Protein AF-A0AAU9N6Z8-F1 (afdb_monomer_lite)

InterPro domains:
  IPR004274 FCP1 homology domain [PF03031] (28-65)
  IPR004274 FCP1 homology domain [PS50969] (1-67)
  IPR023214 HAD superfamily [G3DSA:3.40.50.1000] (7-67)
  IPR036412 HAD-like superfamily [SSF56784] (32-65)

Secondary structure (DSSP, 8-state):
--------SSS--SEEEESSPPSSS--SEEETTEEEEEPTTHHHHHHHHHHHS-------S------

Radius of gyration: 14.32 Å; chains: 1; bounding box: 27×34×41 Å

Structure (mmCIF, N/CA/C/O backbone):
data_AF-A0AAU9N6Z8-F1
#
_entry.id   AF-A0AAU9N6Z8-F1
#
loop_
_atom_site.group_PDB
_atom_site.id
_atom_site.type_symbol
_atom_site.label_atom_id
_atom_site.label_alt_id
_atom_site.label_comp_id
_atom_site.label_asym_id
_atom_site.label_entity_id
_atom_site.label_seq_id
_atom_site.pdbx_PDB_ins_code
_atom_site.Cartn_x
_atom_site.Cartn_y
_atom_site.Cartn_z
_atom_site.occupancy
_atom_site.B_iso_or_equiv
_atom_site.auth_seq_id
_atom_site.auth_comp_id
_atom_site.auth_asym_id
_atom_site.auth_atom_id
_atom_site.pdbx_PDB_model_num
ATOM 1 N N . MET A 1 1 ? 1.490 -0.372 20.424 1.00 31.17 1 MET A N 1
ATOM 2 C CA . MET A 1 1 ? 0.451 0.287 19.598 1.00 31.17 1 MET A CA 1
ATOM 3 C C . MET A 1 1 ? 1.116 0.526 18.267 1.00 31.17 1 MET A C 1
ATOM 5 O O . MET A 1 1 ? 1.876 1.476 18.119 1.00 31.17 1 MET A O 1
ATOM 9 N N . ASP A 1 2 ? 0.989 -0.462 17.387 1.00 29.06 2 ASP A N 1
ATOM 10 C CA . ASP A 1 2 ? 2.051 -0.757 16.433 1.00 29.06 2 ASP A CA 1
ATOM 11 C C . ASP A 1 2 ? 1.754 -0.108 15.090 1.00 29.06 2 ASP A C 1
ATOM 13 O O . ASP A 1 2 ? 0.861 -0.498 14.339 1.00 29.06 2 ASP A O 1
ATOM 17 N N . THR A 1 3 ? 2.541 0.933 14.845 1.00 26.70 3 THR A N 1
ATOM 18 C CA . THR A 1 3 ? 2.717 1.668 13.604 1.00 26.70 3 THR A CA 1
ATOM 19 C C . THR A 1 3 ? 2.725 0.731 12.397 1.00 26.70 3 THR A C 1
ATOM 21 O O . THR A 1 3 ? 3.537 -0.192 12.309 1.00 26.70 3 THR A O 1
ATOM 24 N N . ILE A 1 4 ? 1.853 1.013 11.426 1.00 33.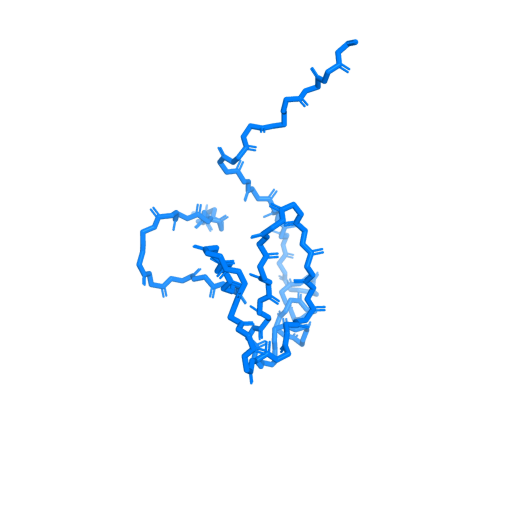06 4 ILE A N 1
ATOM 25 C CA . ILE A 1 4 ? 1.878 0.417 10.088 1.00 33.06 4 ILE A CA 1
ATOM 26 C C . ILE A 1 4 ? 3.143 0.932 9.385 1.00 33.06 4 ILE A C 1
ATOM 28 O O . ILE A 1 4 ? 3.144 1.941 8.682 1.00 33.06 4 ILE A O 1
AT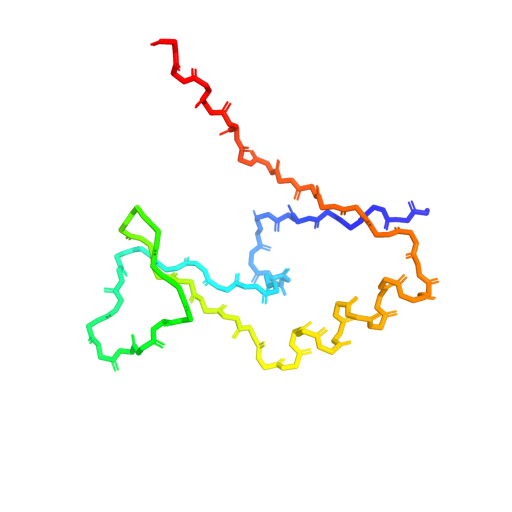OM 32 N N . ILE A 1 5 ? 4.262 0.258 9.649 1.00 37.69 5 ILE A N 1
ATOM 33 C CA . ILE A 1 5 ? 5.541 0.484 8.988 1.00 37.69 5 ILE A CA 1
ATOM 34 C C . ILE A 1 5 ? 5.517 -0.293 7.674 1.00 37.69 5 ILE A C 1
ATOM 36 O O . ILE A 1 5 ? 5.618 -1.520 7.652 1.00 37.69 5 ILE A O 1
ATOM 40 N N . THR A 1 6 ? 5.473 0.429 6.556 1.00 33.50 6 THR A N 1
ATOM 41 C CA . THR A 1 6 ? 6.016 -0.073 5.293 1.00 33.50 6 THR A CA 1
ATOM 42 C C . THR A 1 6 ? 7.527 -0.240 5.471 1.00 33.50 6 THR A C 1
ATOM 44 O O . THR A 1 6 ? 8.300 0.699 5.260 1.00 33.50 6 THR A O 1
ATOM 47 N N . LYS A 1 7 ? 7.975 -1.422 5.904 1.00 32.62 7 LYS A N 1
ATOM 48 C CA . LYS A 1 7 ? 9.392 -1.782 5.846 1.00 32.62 7 LYS A CA 1
ATOM 49 C C . LYS A 1 7 ? 9.636 -2.427 4.490 1.00 32.62 7 LYS A C 1
ATOM 51 O O . LYS A 1 7 ? 9.075 -3.467 4.165 1.00 32.62 7 LYS A O 1
ATOM 56 N N . SER A 1 8 ? 10.472 -1.771 3.696 1.00 43.91 8 SER A N 1
ATOM 57 C CA . SER A 1 8 ? 11.119 -2.351 2.525 1.00 43.91 8 SER A CA 1
ATOM 58 C C . SER A 1 8 ? 12.037 -3.492 2.980 1.00 43.91 8 SER A C 1
ATOM 60 O O . SER A 1 8 ? 13.228 -3.274 3.161 1.00 43.91 8 SER A O 1
ATOM 62 N N . LEU A 1 9 ? 11.477 -4.679 3.221 1.00 36.19 9 LEU A N 1
ATOM 63 C CA . LEU A 1 9 ? 12.166 -5.969 3.146 1.00 36.19 9 LEU A CA 1
ATOM 64 C C . LEU A 1 9 ? 11.103 -7.087 3.042 1.00 36.19 9 LEU A C 1
ATOM 66 O O . LEU A 1 9 ? 10.317 -7.320 3.956 1.00 36.19 9 LEU A O 1
ATOM 70 N N . S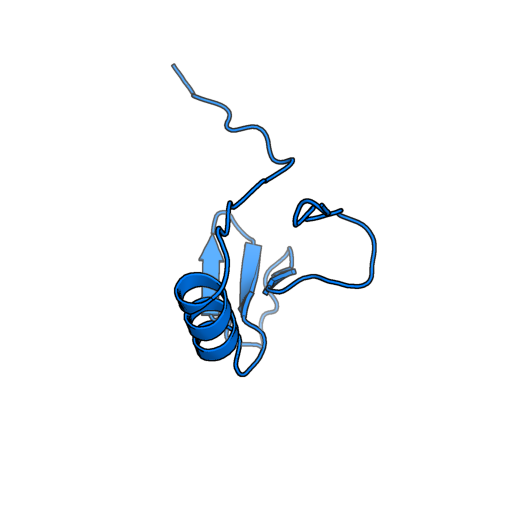ER A 1 10 ? 11.054 -7.680 1.853 1.00 42.06 10 SER A N 1
ATOM 71 C CA . SER A 1 10 ? 10.520 -8.993 1.458 1.00 42.06 10 SER A CA 1
ATOM 72 C C . SER A 1 10 ? 9.088 -9.481 1.741 1.00 42.06 10 SER A C 1
ATOM 74 O O . SER A 1 10 ? 8.680 -10.289 0.920 1.00 42.06 10 SER A O 1
ATOM 76 N N . GLU A 1 11 ? 8.277 -9.073 2.734 1.00 40.84 11 GLU A N 1
ATOM 77 C CA . GLU A 1 11 ? 7.043 -9.886 2.991 1.00 40.84 11 GLU A CA 1
ATOM 78 C C . GLU A 1 11 ? 5.679 -9.199 3.179 1.00 40.84 11 GLU A C 1
ATOM 80 O O . GLU A 1 11 ? 4.662 -9.892 3.203 1.00 40.84 11 GLU A O 1
ATOM 85 N N . LYS A 1 12 ? 5.566 -7.865 3.224 1.00 53.41 12 LYS A N 1
ATOM 86 C CA . LYS A 1 12 ? 4.241 -7.204 3.340 1.00 53.41 12 LYS A CA 1
ATOM 87 C C . LYS A 1 12 ? 4.099 -5.957 2.469 1.00 53.41 12 LYS A C 1
ATOM 89 O O . LYS A 1 12 ? 3.793 -4.873 2.960 1.00 53.41 12 LYS A O 1
ATOM 94 N N . LEU A 1 13 ? 4.310 -6.096 1.161 1.00 57.12 13 LEU A N 1
ATOM 95 C CA . LEU A 1 13 ? 3.915 -5.058 0.208 1.00 57.12 13 LEU A CA 1
ATOM 96 C C . LEU A 1 13 ? 2.456 -5.257 -0.206 1.00 57.12 13 LEU A C 1
ATOM 98 O O . LEU A 1 13 ? 2.079 -6.254 -0.802 1.00 57.12 13 LEU A O 1
ATOM 102 N N . ILE A 1 14 ? 1.641 -4.266 0.128 1.00 72.31 14 ILE A N 1
ATOM 103 C CA . ILE A 1 14 ? 0.255 -4.096 -0.319 1.00 72.31 14 ILE A CA 1
ATOM 104 C C . ILE A 1 14 ? 0.183 -3.867 -1.850 1.00 72.31 14 ILE A C 1
ATOM 106 O O . ILE A 1 14 ? -0.822 -4.162 -2.495 1.00 72.31 14 ILE A O 1
ATOM 110 N N . ILE A 1 15 ? 1.273 -3.364 -2.431 1.00 77.06 15 ILE A N 1
ATOM 111 C CA . ILE A 1 15 ? 1.431 -3.005 -3.839 1.00 77.06 15 ILE A CA 1
ATOM 112 C C . ILE A 1 15 ? 2.821 -3.454 -4.287 1.00 77.06 15 ILE A C 1
ATOM 114 O O . ILE A 1 15 ? 3.800 -3.065 -3.656 1.00 77.06 15 ILE A O 1
ATOM 118 N N . ASP A 1 16 ? 2.931 -4.174 -5.396 1.00 82.25 16 ASP A N 1
ATOM 119 C CA . ASP A 1 16 ? 4.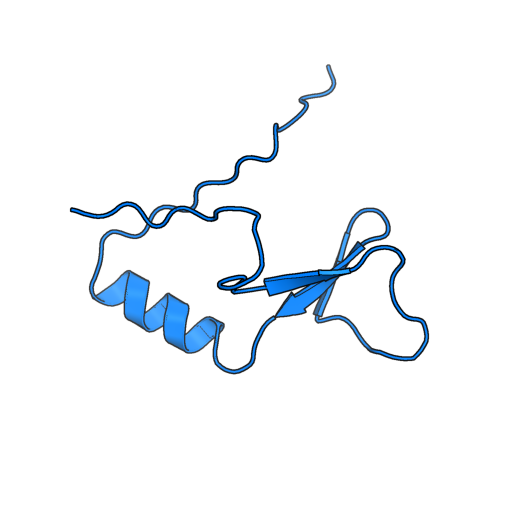218 -4.540 -5.981 1.00 82.25 16 ASP A CA 1
ATOM 120 C C . ASP A 1 16 ? 4.669 -3.465 -6.978 1.00 82.25 16 ASP A C 1
ATOM 122 O O . ASP A 1 16 ? 3.907 -3.009 -7.831 1.00 82.25 16 ASP A O 1
ATOM 126 N N . ILE A 1 17 ? 5.918 -3.013 -6.853 1.00 83.38 17 ILE A N 1
ATOM 127 C CA . ILE A 1 17 ? 6.499 -1.987 -7.726 1.00 83.38 17 ILE A CA 1
ATOM 128 C C . ILE A 1 17 ? 7.664 -2.619 -8.474 1.00 83.38 17 ILE A C 1
ATOM 130 O O . ILE A 1 17 ? 8.704 -2.897 -7.879 1.00 83.38 17 ILE A O 1
ATOM 134 N N . VAL A 1 18 ? 7.502 -2.803 -9.779 1.00 84.38 18 VAL A N 1
ATOM 135 C CA . VAL A 1 18 ? 8.475 -3.475 -10.642 1.00 84.38 18 VAL A CA 1
ATOM 136 C C . VAL A 1 18 ? 9.142 -2.456 -11.561 1.00 84.38 18 VAL A C 1
ATOM 138 O O . VAL A 1 18 ? 8.488 -1.598 -12.156 1.00 84.38 18 VAL A O 1
ATOM 141 N N . SER A 1 19 ? 10.465 -2.538 -11.659 1.00 84.56 19 SER A N 1
ATOM 142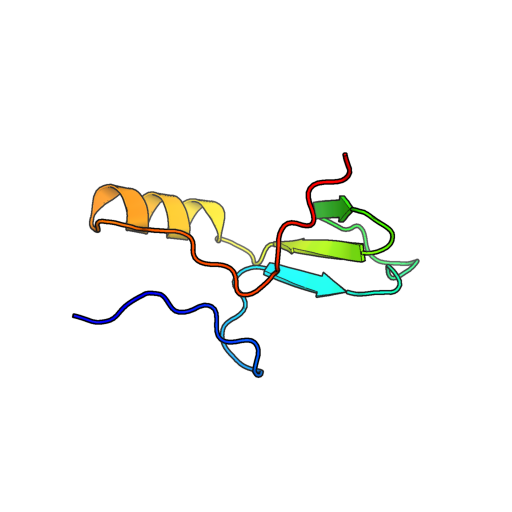 C CA . SER A 1 19 ? 11.285 -1.709 -12.540 1.00 84.56 19 SER A CA 1
ATOM 143 C C . SER A 1 19 ? 12.398 -2.580 -13.125 1.00 84.56 19 SER A C 1
ATOM 145 O O . SER A 1 19 ? 13.196 -3.094 -12.343 1.00 84.56 19 SER A O 1
ATOM 147 N N . PRO A 1 20 ? 12.502 -2.724 -14.457 1.00 83.44 20 PRO A N 1
ATOM 148 C CA . PRO A 1 20 ? 11.679 -2.086 -15.489 1.00 83.44 20 PRO A CA 1
ATOM 149 C C . PRO A 1 20 ? 10.250 -2.665 -15.569 1.00 83.44 20 PRO A C 1
ATOM 151 O O . PRO A 1 20 ? 10.013 -3.760 -15.065 1.00 83.44 20 PRO A O 1
ATOM 154 N N . PRO A 1 21 ? 9.285 -1.961 -16.193 1.00 85.44 21 PRO A N 1
ATOM 155 C CA . PRO A 1 21 ? 7.940 -2.486 -16.400 1.00 85.44 21 PRO A CA 1
ATOM 156 C C . PRO A 1 21 ? 7.994 -3.755 -17.268 1.00 85.44 21 PRO A C 1
ATOM 158 O O . PRO A 1 21 ? 8.655 -3.733 -18.312 1.00 85.44 21 PRO A O 1
ATOM 161 N N . PRO A 1 22 ? 7.327 -4.851 -16.873 1.00 86.50 22 PRO A N 1
ATOM 162 C CA . PRO A 1 22 ? 7.228 -6.044 -17.707 1.00 86.50 22 PRO A CA 1
ATOM 163 C C . PRO A 1 22 ? 6.450 -5.735 -18.994 1.00 86.50 22 PRO A C 1
ATOM 165 O O . PRO A 1 22 ? 5.503 -4.951 -18.979 1.00 86.50 22 PRO A O 1
ATOM 168 N N . LYS A 1 23 ? 6.856 -6.345 -20.112 1.00 85.44 23 LYS A N 1
ATOM 169 C CA . LYS A 1 23 ? 6.242 -6.108 -21.431 1.00 85.44 23 LYS A CA 1
ATOM 170 C C . LYS A 1 23 ? 4.883 -6.794 -21.580 1.00 85.44 23 LYS A C 1
ATOM 172 O O . LYS A 1 23 ? 3.989 -6.237 -22.206 1.00 85.44 23 LYS A O 1
ATOM 177 N N . ASP A 1 24 ? 4.733 -7.958 -20.953 1.00 90.44 24 ASP A N 1
ATOM 178 C CA . ASP A 1 24 ? 3.604 -8.866 -21.189 1.00 90.44 24 ASP A CA 1
ATOM 179 C C . ASP A 1 24 ? 2.539 -8.808 -20.084 1.00 90.44 24 ASP A C 1
ATOM 181 O O . ASP A 1 24 ? 1.578 -9.573 -20.097 1.00 90.44 24 ASP A O 1
ATOM 185 N N . LEU A 1 25 ? 2.693 -7.900 -19.112 1.00 85.81 25 LEU A N 1
ATOM 186 C CA . LEU A 1 25 ? 1.773 -7.767 -17.988 1.00 85.81 25 LEU A CA 1
ATOM 187 C C . LEU A 1 25 ? 1.248 -6.336 -17.878 1.00 85.81 25 LEU A C 1
ATOM 189 O O . LEU A 1 25 ? 2.006 -5.380 -17.711 1.00 85.81 25 LEU A O 1
ATOM 193 N N . LYS A 1 26 ? -0.080 -6.200 -17.919 1.00 89.38 26 LYS A N 1
ATOM 194 C CA . LYS A 1 26 ? -0.757 -4.921 -17.708 1.00 89.38 26 LYS A CA 1
ATOM 195 C C . LYS A 1 26 ? -0.644 -4.524 -16.237 1.00 89.38 26 LYS A C 1
ATOM 197 O O . LYS A 1 26 ? -1.168 -5.211 -15.368 1.00 89.38 26 LYS A O 1
ATOM 202 N N . SER A 1 27 ? 0.024 -3.409 -15.970 1.00 89.62 27 SER A N 1
ATOM 203 C CA . SER A 1 27 ? 0.086 -2.819 -14.635 1.00 89.62 27 SER A CA 1
ATOM 204 C C . SER A 1 27 ? -1.171 -2.022 -14.305 1.00 89.62 27 SER A C 1
ATOM 206 O O . SER A 1 27 ? -1.831 -1.477 -15.195 1.00 89.62 27 SER A O 1
ATOM 208 N N . ASP A 1 28 ? -1.484 -1.912 -13.014 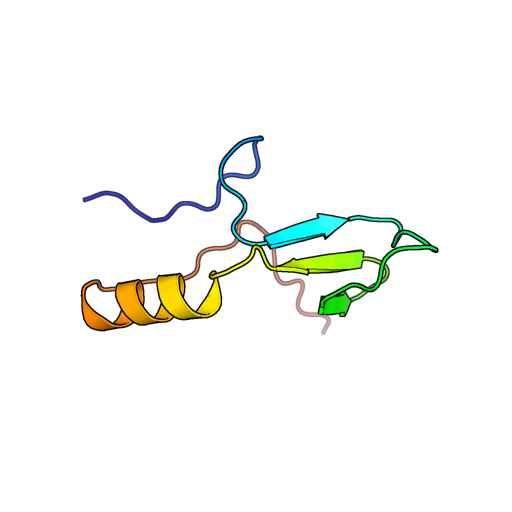1.00 88.19 28 ASP A N 1
ATOM 209 C CA . ASP A 1 28 ? -2.546 -1.026 -12.532 1.00 88.19 28 ASP A CA 1
ATOM 210 C C . ASP A 1 28 ? -2.180 0.441 -12.755 1.00 88.19 28 ASP A C 1
ATOM 212 O O . ASP A 1 28 ? -3.039 1.280 -13.033 1.00 88.19 28 ASP A O 1
ATOM 216 N N . LYS A 1 29 ? -0.888 0.770 -12.625 1.00 87.56 29 LYS A N 1
ATOM 217 C CA . LYS A 1 29 ? -0.375 2.117 -12.878 1.00 87.56 29 LYS A CA 1
ATOM 218 C C . LYS A 1 29 ? 1.082 2.089 -13.320 1.00 87.56 29 LYS A C 1
ATOM 220 O O . LYS A 1 29 ? 1.871 1.285 -12.836 1.00 87.56 29 LYS A O 1
ATOM 225 N N . ASN A 1 30 ? 1.464 3.026 -14.183 1.00 85.44 30 ASN A N 1
ATOM 226 C CA . ASN A 1 30 ? 2.861 3.266 -14.543 1.00 85.44 30 ASN A CA 1
ATOM 227 C C . ASN A 1 30 ? 3.300 4.648 -14.051 1.00 85.44 30 ASN A C 1
ATOM 229 O O . ASN A 1 30 ? 2.613 5.638 -14.300 1.00 85.44 30 ASN A O 1
ATOM 233 N N . ILE A 1 31 ? 4.434 4.724 -13.347 1.00 82.75 31 ILE A N 1
ATOM 234 C CA . ILE A 1 31 ? 5.019 5.981 -12.850 1.00 82.75 31 ILE A CA 1
ATOM 235 C C . ILE A 1 31 ? 6.536 5.926 -13.015 1.00 82.75 31 ILE A C 1
ATOM 237 O O . ILE A 1 31 ? 7.172 5.015 -12.495 1.00 82.75 31 ILE A O 1
ATOM 241 N N . SER A 1 32 ? 7.127 6.909 -13.699 1.00 80.94 32 SER A N 1
ATOM 242 C CA . SER A 1 32 ? 8.587 7.089 -13.806 1.00 80.94 32 SER A CA 1
ATOM 243 C C . SER A 1 32 ? 9.357 5.791 -14.102 1.00 80.94 32 SER A C 1
ATOM 245 O O . SER A 1 32 ? 10.312 5.457 -13.403 1.00 80.94 32 SER A O 1
ATOM 247 N N . LYS A 1 33 ? 8.921 5.050 -15.133 1.00 83.31 33 LYS A N 1
ATOM 248 C CA . LYS A 1 33 ? 9.476 3.745 -15.559 1.00 83.31 33 LYS A CA 1
ATOM 249 C C . LYS A 1 33 ? 9.293 2.600 -14.555 1.00 83.31 33 LYS A C 1
ATOM 251 O O . LYS A 1 33 ? 10.036 1.627 -14.585 1.00 83.31 33 LYS A O 1
ATOM 256 N N . ARG A 1 34 ? 8.305 2.697 -13.671 1.00 82.81 34 ARG A N 1
ATOM 257 C CA . ARG A 1 34 ? 7.936 1.633 -12.737 1.00 82.81 34 ARG A CA 1
ATOM 258 C C . ARG A 1 34 ? 6.501 1.211 -13.004 1.00 82.81 34 ARG A C 1
ATOM 260 O O . ARG A 1 34 ? 5.623 2.071 -13.079 1.00 82.81 34 ARG A O 1
ATOM 267 N N . ALA A 1 35 ? 6.287 -0.090 -13.129 1.00 86.81 35 ALA A N 1
ATOM 268 C CA . ALA A 1 35 ? 4.967 -0.695 -13.119 1.00 86.81 35 ALA A CA 1
ATOM 269 C C . ALA A 1 35 ? 4.531 -0.925 -11.672 1.00 86.81 35 ALA A C 1
ATOM 271 O O . ALA A 1 35 ? 5.325 -1.355 -10.837 1.00 86.81 35 ALA A O 1
ATOM 272 N N . ILE A 1 36 ? 3.278 -0.614 -11.383 1.00 86.25 36 ILE A N 1
ATOM 273 C CA . ILE A 1 36 ? 2.660 -0.746 -10.072 1.00 86.25 36 ILE A CA 1
ATOM 274 C C . ILE A 1 36 ? 1.533 -1.763 -10.201 1.00 86.25 36 ILE A C 1
ATOM 276 O O . ILE A 1 36 ? 0.661 -1.595 -11.055 1.00 86.25 36 ILE A O 1
ATOM 280 N N . PHE A 1 37 ? 1.556 -2.777 -9.346 1.00 87.31 37 PHE A N 1
ATOM 281 C CA . PHE A 1 37 ? 0.562 -3.839 -9.273 1.00 87.31 37 PHE A CA 1
ATOM 282 C C . PHE A 1 37 ? -0.096 -3.811 -7.897 1.00 87.31 37 PHE A C 1
ATOM 284 O O . PHE A 1 37 ? 0.570 -3.961 -6.873 1.00 87.31 37 PHE A O 1
ATOM 291 N N . LYS A 1 38 ? -1.402 -3.576 -7.851 1.00 85.75 38 LYS A N 1
ATOM 292 C CA . LYS A 1 38 ? -2.203 -3.698 -6.638 1.00 85.75 38 LYS A CA 1
ATOM 293 C C . LYS A 1 38 ? -2.475 -5.175 -6.391 1.00 85.75 38 LYS A C 1
ATOM 295 O O . LYS A 1 38 ? -2.783 -5.926 -7.314 1.00 85.75 38 LYS A O 1
ATOM 300 N N . ARG A 1 39 ? -2.418 -5.594 -5.130 1.00 84.69 39 ARG A N 1
ATOM 301 C CA . ARG A 1 39 ? -2.891 -6.931 -4.771 1.00 84.69 39 ARG A CA 1
ATOM 302 C C . ARG A 1 39 ? -4.420 -7.002 -4.870 1.00 84.69 39 ARG A C 1
ATOM 304 O O . ARG A 1 39 ? -5.089 -6.004 -4.582 1.00 84.69 39 ARG A O 1
ATOM 311 N N . PRO A 1 40 ? -4.988 -8.163 -5.240 1.00 85.50 40 PRO A N 1
ATOM 312 C CA . PRO A 1 40 ? -6.428 -8.384 -5.156 1.00 85.50 40 PRO A CA 1
ATOM 313 C C . PRO A 1 40 ? -6.973 -8.015 -3.769 1.00 85.50 40 PRO A C 1
ATOM 315 O O . PRO A 1 40 ? -6.301 -8.235 -2.762 1.00 85.50 40 PRO A O 1
ATOM 318 N N . PHE A 1 41 ? -8.185 -7.453 -3.723 1.00 86.50 41 PHE A N 1
ATOM 319 C CA . PHE A 1 41 ? -8.893 -7.038 -2.495 1.00 86.50 41 PHE A CA 1
ATOM 320 C C . PHE A 1 41 ? -8.233 -5.914 -1.681 1.00 86.50 41 PHE A C 1
ATOM 322 O O . PHE A 1 41 ? -8.693 -5.604 -0.581 1.00 86.50 41 PHE A O 1
ATOM 329 N N . LEU A 1 42 ? -7.184 -5.269 -2.205 1.00 84.31 42 LEU A N 1
ATOM 330 C CA . LEU A 1 42 ? -6.514 -4.181 -1.499 1.00 84.31 42 LEU A CA 1
ATOM 331 C C . LEU A 1 42 ? -7.472 -3.038 -1.136 1.00 84.31 42 LEU A C 1
ATOM 333 O O . LEU A 1 42 ? -7.424 -2.524 -0.022 1.00 84.31 42 LEU A O 1
ATOM 337 N N . ASP A 1 43 ? -8.333 -2.640 -2.069 1.00 86.19 43 ASP A N 1
ATOM 338 C CA . ASP A 1 43 ? -9.217 -1.490 -1.874 1.00 86.19 43 ASP A CA 1
ATOM 339 C C . ASP A 1 43 ? -10.250 -1.764 -0.760 1.00 86.19 43 ASP A C 1
ATOM 341 O O . ASP A 1 43 ? -10.466 -0.916 0.109 1.00 86.19 43 ASP A O 1
ATOM 345 N N . ASP A 1 44 ? -10.804 -2.981 -0.708 1.00 90.38 44 ASP A N 1
ATOM 346 C CA . ASP A 1 44 ? -11.723 -3.411 0.354 1.00 90.38 44 ASP A CA 1
ATOM 347 C C . ASP A 1 44 ? -11.022 -3.521 1.711 1.00 90.38 44 ASP A C 1
ATOM 349 O O . ASP A 1 44 ? -11.561 -3.084 2.732 1.00 90.38 44 ASP A O 1
ATOM 353 N N . PHE A 1 45 ? -9.794 -4.047 1.731 1.00 86.25 45 PHE A N 1
ATOM 354 C CA . PHE A 1 45 ? -8.978 -4.114 2.940 1.00 86.25 45 PHE A CA 1
ATOM 355 C C . PHE A 1 45 ? -8.657 -2.717 3.487 1.00 86.25 45 PHE A C 1
ATOM 357 O O . PHE A 1 45 ? -8.829 -2.465 4.679 1.00 86.25 45 PHE A O 1
ATOM 364 N N . LEU A 1 46 ? -8.252 -1.778 2.626 1.00 84.75 46 LEU A N 1
ATOM 365 C CA . LEU A 1 46 ? -7.991 -0.396 3.033 1.00 84.75 46 LEU A CA 1
ATOM 366 C C . LEU A 1 46 ? -9.260 0.276 3.562 1.00 84.75 46 LEU A C 1
ATOM 368 O O . LEU A 1 46 ? -9.214 0.928 4.605 1.00 84.75 46 LEU A O 1
ATOM 372 N N . ARG A 1 47 ? -10.404 0.077 2.895 1.00 89.50 47 ARG A N 1
ATOM 373 C CA . ARG A 1 47 ? -11.697 0.599 3.355 1.00 89.50 47 ARG A CA 1
ATOM 374 C C . ARG A 1 47 ? -12.074 0.055 4.731 1.00 89.50 47 ARG A C 1
ATOM 376 O O . ARG A 1 47 ? -12.493 0.830 5.589 1.00 89.50 47 ARG A O 1
ATOM 383 N N . PHE A 1 48 ? -11.889 -1.243 4.959 1.00 89.44 48 PHE A N 1
ATOM 384 C CA . PHE A 1 48 ? -12.060 -1.855 6.274 1.00 89.44 48 PHE A CA 1
ATOM 385 C C . PHE A 1 48 ? -11.147 -1.204 7.319 1.00 89.44 48 PHE A C 1
ATOM 387 O O . PHE A 1 48 ? -11.606 -0.874 8.415 1.00 89.44 48 PHE A O 1
ATOM 394 N N . CYS A 1 49 ? -9.874 -0.982 6.977 1.00 87.56 49 CYS A N 1
ATOM 395 C CA . CYS A 1 49 ? -8.924 -0.371 7.894 1.00 87.56 49 CYS A CA 1
ATOM 396 C C . CYS A 1 49 ? -9.337 1.058 8.273 1.00 87.56 49 CYS A C 1
ATOM 398 O O . CYS A 1 49 ? -9.376 1.371 9.458 1.00 87.56 49 CYS A O 1
ATOM 400 N N . PHE A 1 50 ? -9.720 1.892 7.303 1.00 84.75 50 PHE A N 1
ATOM 401 C CA . PHE A 1 50 ? -10.141 3.277 7.558 1.00 84.75 50 PHE A CA 1
ATOM 402 C C . PHE A 1 50 ? -11.427 3.396 8.384 1.00 84.75 50 PHE A C 1
ATOM 404 O O . PHE A 1 50 ? -11.634 4.404 9.050 1.00 84.75 50 PHE A O 1
ATOM 411 N N . GLN A 1 51 ? -12.301 2.388 8.350 1.00 93.25 51 GLN A N 1
ATOM 412 C CA . GLN A 1 51 ? -13.533 2.387 9.145 1.00 93.25 51 GLN A CA 1
ATOM 413 C C . GLN A 1 51 ? -13.309 2.011 10.613 1.00 93.25 51 GLN A C 1
ATOM 415 O O . GLN A 1 51 ? -14.159 2.306 11.450 1.00 93.25 51 GLN A O 1
ATOM 420 N N . ARG A 1 52 ? -12.215 1.307 10.925 1.00 90.19 52 ARG A N 1
ATOM 421 C CA . ARG A 1 52 ? -12.005 0.674 12.239 1.00 90.19 52 ARG A CA 1
ATOM 422 C C . ARG A 1 52 ? -10.757 1.142 12.968 1.00 90.19 52 ARG A C 1
ATOM 424 O O . ARG A 1 52 ? -10.661 0.936 14.174 1.00 90.19 52 ARG A O 1
ATOM 431 N N . PHE A 1 53 ? -9.818 1.750 12.256 1.00 89.62 53 PHE A N 1
ATOM 432 C CA . PHE A 1 53 ? -8.528 2.150 12.795 1.00 89.62 53 PHE A CA 1
ATOM 433 C C . PHE A 1 53 ? -8.138 3.537 12.294 1.00 89.62 53 PHE A C 1
ATOM 435 O O . PHE A 1 53 ? -8.493 3.949 11.189 1.00 89.62 53 PHE A O 1
ATOM 442 N N . GLU A 1 54 ? -7.335 4.234 13.092 1.00 85.19 54 GLU A N 1
ATOM 443 C CA . GLU A 1 54 ? -6.636 5.433 12.651 1.00 85.19 54 GLU A CA 1
ATOM 444 C C . GLU A 1 54 ? -5.433 5.015 11.792 1.00 85.19 54 GLU A C 1
ATOM 446 O O . GLU A 1 54 ? -4.413 4.533 12.288 1.00 85.19 54 GLU A O 1
ATOM 451 N N . VAL A 1 55 ? -5.586 5.117 10.472 1.00 81.75 55 VAL A N 1
ATOM 452 C CA . VAL A 1 55 ? -4.583 4.667 9.500 1.00 81.75 55 VAL A CA 1
ATOM 453 C C . VAL A 1 55 ? -3.785 5.863 8.987 1.00 81.75 55 VAL A C 1
ATOM 455 O O . VAL A 1 55 ? -4.352 6.804 8.436 1.00 81.75 55 VAL A O 1
ATOM 458 N N . ALA A 1 56 ? -2.457 5.784 9.076 1.00 76.31 56 ALA A N 1
ATOM 459 C CA . ALA A 1 56 ? -1.533 6.749 8.485 1.00 76.31 56 ALA A CA 1
ATOM 460 C C . ALA A 1 56 ? -0.617 6.066 7.459 1.00 76.31 56 ALA A C 1
ATOM 462 O O . ALA A 1 56 ? -0.142 4.950 7.673 1.00 76.31 56 ALA A O 1
ATOM 463 N N . ILE A 1 57 ? -0.355 6.746 6.340 1.00 75.56 57 ILE A N 1
ATOM 464 C CA . ILE A 1 57 ? 0.555 6.265 5.296 1.00 75.56 57 ILE A CA 1
ATOM 465 C C . ILE A 1 57 ? 1.943 6.843 5.560 1.00 75.56 57 ILE A C 1
ATOM 467 O O . ILE A 1 57 ? 2.148 8.051 5.461 1.00 75.56 57 ILE A O 1
ATOM 471 N N . TRP A 1 58 ? 2.908 5.969 5.827 1.00 69.88 58 TRP A N 1
ATOM 472 C CA . TRP A 1 58 ? 4.314 6.330 5.971 1.00 69.88 58 TRP A CA 1
ATOM 473 C C . TRP A 1 58 ? 5.086 5.797 4.772 1.00 69.88 58 TRP A C 1
ATOM 475 O O . TRP A 1 58 ? 4.800 4.717 4.265 1.00 69.88 58 TRP A O 1
ATOM 485 N N . SER A 1 59 ? 6.053 6.565 4.286 1.00 67.62 59 SER A N 1
ATOM 486 C CA . SER A 1 59 ? 6.926 6.148 3.194 1.00 67.62 59 SER A CA 1
ATOM 487 C C . SER A 1 59 ? 8.346 6.550 3.539 1.00 67.62 59 SER A C 1
ATOM 489 O O . SER A 1 59 ? 8.603 7.709 3.848 1.00 67.62 59 SER A O 1
ATOM 491 N N . SER A 1 60 ? 9.280 5.608 3.433 1.00 68.50 60 SER A N 1
ATOM 492 C CA . SER A 1 60 ? 10.713 5.901 3.543 1.00 68.50 60 SER A CA 1
ATOM 493 C C . SER A 1 60 ? 11.271 6.615 2.305 1.00 68.50 60 SER A C 1
ATOM 495 O O . SER A 1 60 ? 12.444 6.982 2.279 1.00 68.50 60 SER A O 1
ATOM 497 N N . ARG A 1 61 ? 10.457 6.811 1.254 1.00 65.75 61 ARG A N 1
ATOM 498 C CA . ARG A 1 61 ? 10.877 7.530 0.047 1.00 65.75 61 ARG A CA 1
ATOM 499 C C . ARG A 1 61 ? 10.884 9.030 0.315 1.00 65.75 61 ARG A C 1
ATOM 501 O O . ARG A 1 61 ? 9.835 9.626 0.548 1.00 65.75 61 ARG A O 1
ATOM 508 N N . ILE A 1 62 ? 12.063 9.626 0.197 1.00 61.78 62 ILE A N 1
ATOM 509 C CA . ILE A 1 62 ? 12.272 11.072 0.252 1.00 61.78 62 ILE A CA 1
ATOM 510 C C . ILE A 1 62 ? 11.514 11.726 -0.916 1.00 61.78 62 ILE A C 1
ATOM 512 O O . ILE A 1 62 ? 11.703 11.347 -2.075 1.00 61.78 62 ILE A O 1
ATOM 516 N N . ARG A 1 63 ? 10.644 12.705 -0.626 1.00 60.41 63 ARG A N 1
ATOM 517 C CA . ARG A 1 63 ? 10.167 13.654 -1.645 1.00 60.41 63 ARG A CA 1
ATOM 518 C C . ARG A 1 63 ? 11.301 14.633 -1.910 1.00 60.41 63 ARG A C 1
ATOM 520 O O . ARG A 1 63 ? 11.576 15.484 -1.074 1.00 60.41 63 ARG A O 1
ATOM 527 N N . PHE A 1 64 ? 11.952 14.511 -3.059 1.00 54.47 64 PHE A N 1
ATOM 528 C CA . PHE A 1 64 ? 12.821 15.574 -3.546 1.00 54.47 64 PHE A CA 1
ATOM 529 C C . PHE A 1 64 ? 11.925 16.662 -4.142 1.00 54.47 64 PHE A C 1
ATOM 531 O O . PHE A 1 64 ? 11.338 16.466 -5.205 1.00 54.47 64 PHE A O 1
ATOM 538 N N . TYR A 1 65 ? 11.758 17.774 -3.426 1.00 45.06 65 TYR A N 1
ATOM 539 C CA . TYR A 1 65 ? 11.234 19.001 -4.020 1.00 45.06 65 TYR A CA 1
ATOM 540 C C . TYR A 1 65 ? 12.334 19.564 -4.930 1.00 45.06 65 TYR A C 1
ATOM 542 O O . TYR A 1 65 ? 13.422 19.872 -4.449 1.00 45.06 65 TYR A O 1
ATOM 550 N N . GLN A 1 66 ? 12.087 19.636 -6.240 1.00 46.25 66 GLN A N 1
ATOM 551 C CA . GLN A 1 66 ? 12.899 20.467 -7.131 1.00 46.25 66 GLN A CA 1
ATOM 552 C C . GLN A 1 66 ? 12.412 21.912 -6.988 1.00 46.25 66 GLN A C 1
ATOM 554 O O . GLN A 1 66 ? 11.219 22.168 -7.151 1.00 46.25 66 GLN A O 1
ATOM 559 N N . HIS A 1 67 ? 13.339 22.798 -6.622 1.00 41.34 67 HIS A N 1
ATOM 560 C CA . HIS A 1 67 ? 13.211 24.246 -6.774 1.00 41.34 67 HIS A CA 1
ATOM 561 C C . HIS A 1 67 ? 13.347 24.637 -8.246 1.00 41.34 67 HIS A C 1
ATOM 563 O O . HIS A 1 67 ? 14.120 23.950 -8.955 1.00 41.34 67 HIS A O 1
#

Organism: NCBI:txid75947

pLDDT: mean 72.05, std 20.13, range [26.7, 93.25]

Sequence (67 aa):
MDTIITKSLSEKLIIDIVSPPPKDLKSDKNISKRAIFKRPFLDDFLRFCFQRFEVAIWSSRIRFYQH

Foldseek 3Di:
DDAPDPDPDDDDDQKDKDAQDDPPDDAPDDDPRIGIHGDPCSVVVVVVCVVPHDDDDDDPDDPDDDD